Protein AF-A0A812J440-F1 (afdb_monomer_lite)

Foldseek 3Di:
DDQFKAFLDWADDPPDPDIDTDIDGQFQLVQDDDPPDPPDVDPDDPVVVVVVVVVVVVVVVVCPDPVDDPVVVCVVDVNSVRRCVLVDSLLRVLQNQLVVCLQVQVQVSSLVSLVVSLPSGPHGDPSSVVSNVVCCPPPNSGGDPPRD

Structure (mmCIF, N/CA/C/O backbone):
data_AF-A0A812J440-F1
#
_entry.id   AF-A0A812J440-F1
#
loop_
_atom_site.group_PDB
_atom_site.id
_atom_site.type_symbol
_atom_site.label_atom_id
_atom_site.label_alt_id
_atom_site.label_comp_id
_atom_site.label_asym_id
_atom_site.label_entity_id
_atom_site.label_seq_id
_atom_site.pdbx_PDB_ins_code
_atom_site.Cartn_x
_atom_site.Cartn_y
_atom_site.Cartn_z
_atom_site.occupancy
_atom_site.B_iso_or_equiv
_atom_site.auth_seq_id
_atom_site.auth_comp_id
_atom_site.auth_asym_id
_atom_site.auth_atom_id
_atom_site.pdbx_PDB_model_num
ATOM 1 N N . MET A 1 1 ? 13.003 -11.369 6.528 1.00 35.69 1 MET A N 1
ATOM 2 C CA . MET A 1 1 ? 12.855 -10.917 5.120 1.00 35.69 1 MET A CA 1
ATOM 3 C C . MET A 1 1 ? 11.721 -9.882 4.932 1.00 35.69 1 MET A C 1
ATOM 5 O O . MET A 1 1 ? 11.183 -9.775 3.842 1.00 35.69 1 MET A O 1
ATOM 9 N N . SER A 1 2 ? 11.395 -9.053 5.940 1.00 44.78 2 SER A N 1
ATOM 10 C CA . SER A 1 2 ? 10.087 -8.361 6.020 1.00 44.78 2 SER A CA 1
ATOM 11 C C . SER A 1 2 ? 10.086 -6.831 5.809 1.00 44.78 2 SER A C 1
ATOM 13 O O . SER A 1 2 ? 9.044 -6.210 5.958 1.00 44.78 2 SER A O 1
ATOM 15 N N . CYS A 1 3 ? 11.209 -6.169 5.497 1.00 56.38 3 CYS A N 1
ATOM 16 C CA . CYS A 1 3 ? 11.313 -4.715 5.748 1.00 56.38 3 CYS A CA 1
ATOM 17 C C . CYS A 1 3 ? 10.787 -3.758 4.648 1.00 56.38 3 CYS A C 1
ATOM 19 O O . CYS A 1 3 ? 11.026 -2.559 4.746 1.00 56.38 3 CYS A O 1
ATOM 21 N N . LYS A 1 4 ? 10.105 -4.230 3.590 1.00 72.81 4 LYS A N 1
ATOM 22 C CA . LYS A 1 4 ? 9.649 -3.340 2.488 1.00 72.81 4 LYS A CA 1
ATOM 23 C C . LYS A 1 4 ? 8.167 -3.409 2.121 1.00 72.81 4 LYS A C 1
ATOM 25 O O . LYS A 1 4 ? 7.713 -2.539 1.384 1.00 72.81 4 LYS A O 1
ATOM 30 N N . MET A 1 5 ? 7.437 -4.405 2.610 1.00 88.44 5 MET A N 1
ATOM 31 C CA . MET A 1 5 ? 5.998 -4.532 2.373 1.00 88.44 5 MET A CA 1
ATOM 32 C C . MET A 1 5 ? 5.239 -4.114 3.625 1.00 88.44 5 MET A C 1
ATOM 34 O O . MET A 1 5 ? 5.751 -4.275 4.734 1.00 88.44 5 MET A O 1
ATOM 38 N N . ARG A 1 6 ? 4.021 -3.611 3.447 1.00 91.69 6 ARG A N 1
ATOM 39 C CA . ARG A 1 6 ? 3.121 -3.261 4.547 1.00 91.69 6 ARG A CA 1
ATOM 40 C C . ARG A 1 6 ? 1.864 -4.113 4.481 1.00 91.69 6 ARG A C 1
ATOM 42 O O . ARG A 1 6 ? 1.356 -4.380 3.394 1.00 91.69 6 ARG A O 1
ATOM 49 N N . LEU A 1 7 ? 1.415 -4.569 5.644 1.00 93.44 7 LEU A N 1
ATOM 50 C CA . LEU A 1 7 ? 0.139 -5.257 5.804 1.00 93.44 7 LEU A CA 1
ATOM 51 C C . LEU A 1 7 ? -0.973 -4.217 5.663 1.00 93.44 7 LEU A C 1
ATOM 53 O O . LEU A 1 7 ? -0.946 -3.217 6.375 1.00 93.44 7 LEU A O 1
ATOM 57 N N . ILE A 1 8 ? -1.905 -4.429 4.739 1.00 93.94 8 ILE A N 1
ATOM 58 C CA . ILE A 1 8 ? -2.999 -3.486 4.468 1.00 93.94 8 ILE A CA 1
ATOM 59 C C . ILE A 1 8 ? -4.369 -4.031 4.851 1.00 93.94 8 ILE A C 1
ATOM 61 O O . ILE A 1 8 ? -5.290 -3.236 5.018 1.00 93.94 8 ILE A O 1
ATOM 65 N N . ASP A 1 9 ? -4.510 -5.352 4.970 1.00 91.12 9 ASP A N 1
ATOM 66 C CA . ASP A 1 9 ? -5.775 -5.987 5.329 1.00 91.12 9 ASP A CA 1
ATOM 67 C C . ASP A 1 9 ? -5.573 -7.440 5.787 1.00 91.12 9 ASP A C 1
ATOM 69 O O . ASP A 1 9 ? -4.538 -8.063 5.518 1.00 91.12 9 ASP A O 1
ATOM 73 N N . LYS A 1 10 ? -6.592 -8.000 6.439 1.00 91.38 10 LYS A N 1
ATOM 74 C CA . LYS A 1 10 ? -6.678 -9.406 6.825 1.00 91.38 10 LYS A CA 1
ATOM 75 C C . LYS A 1 10 ? -8.072 -9.940 6.505 1.00 91.38 10 LYS A C 1
ATOM 77 O O . LYS A 1 10 ? -9.052 -9.575 7.145 1.00 91.38 10 LYS A O 1
ATOM 82 N N . VAL A 1 11 ? -8.154 -10.847 5.536 1.00 90.81 11 VAL A N 1
ATOM 83 C CA . VAL A 1 11 ? -9.427 -11.337 4.990 1.00 90.81 11 VAL A CA 1
ATOM 84 C C . VAL A 1 11 ? -9.630 -12.821 5.270 1.00 90.81 11 VAL A C 1
ATOM 86 O O . VAL A 1 11 ? -8.699 -13.619 5.194 1.00 90.81 11 VAL A O 1
ATOM 89 N N . THR A 1 12 ? -10.869 -13.221 5.554 1.00 91.69 12 THR A N 1
ATOM 90 C CA . THR A 1 12 ? -11.242 -14.641 5.649 1.00 91.69 12 THR A CA 1
ATOM 91 C C . THR A 1 12 ? -11.939 -15.060 4.361 1.00 91.69 12 THR A C 1
ATOM 93 O O . THR A 1 12 ? -12.985 -14.521 4.006 1.00 91.69 12 THR A O 1
ATOM 96 N N . ILE A 1 13 ? -11.353 -16.018 3.644 1.00 91.25 13 ILE A N 1
ATOM 97 C CA . ILE A 1 13 ? -11.902 -16.537 2.387 1.00 91.25 13 ILE A CA 1
ATOM 98 C C . ILE A 1 13 ? -12.797 -17.736 2.702 1.00 91.25 13 ILE A C 1
ATOM 100 O O . ILE A 1 13 ? -12.417 -18.611 3.480 1.00 91.25 13 ILE A O 1
ATOM 104 N N . LYS A 1 14 ? -13.980 -17.806 2.079 1.00 90.62 14 LYS A N 1
ATOM 105 C CA . LYS A 1 14 ? -14.906 -18.936 2.242 1.00 90.62 14 LYS A CA 1
ATOM 106 C C . LYS A 1 14 ? -14.188 -20.259 1.943 1.00 90.62 14 LYS A C 1
ATOM 108 O O . LYS A 1 14 ? -13.682 -20.452 0.843 1.00 90.62 14 LYS A O 1
ATOM 113 N N . GLY A 1 15 ? -14.180 -21.164 2.920 1.00 90.44 15 GLY A N 1
ATOM 114 C CA . GLY A 1 15 ? -13.509 -22.465 2.828 1.00 90.44 15 GLY A CA 1
ATOM 115 C C . GLY A 1 15 ? -12.096 -22.508 3.421 1.00 90.44 15 GLY A C 1
ATOM 116 O O . GLY A 1 15 ? -11.561 -23.599 3.578 1.00 90.44 15 GLY A O 1
ATOM 117 N N . SER A 1 16 ? -11.512 -21.368 3.807 1.00 91.25 16 SER A N 1
ATOM 118 C CA . SER A 1 16 ? -10.279 -21.321 4.600 1.00 91.25 16 SER A CA 1
ATOM 119 C C . SER A 1 16 ? -10.599 -21.041 6.067 1.00 91.25 16 SER A C 1
ATOM 121 O O . SER A 1 16 ? -11.322 -20.097 6.377 1.00 91.25 16 SER A O 1
ATOM 123 N N . LEU A 1 17 ? -10.023 -21.835 6.974 1.00 88.62 17 LEU A N 1
ATOM 124 C CA . LEU A 1 17 ? -10.038 -21.556 8.418 1.00 88.62 17 LEU A CA 1
ATOM 125 C C . LEU A 1 17 ? -8.949 -20.557 8.828 1.00 88.62 17 LEU A C 1
ATOM 127 O O . LEU A 1 17 ? -8.994 -20.003 9.922 1.00 88.62 17 LEU A O 1
ATOM 131 N N . VAL A 1 18 ? -7.958 -20.346 7.960 1.00 92.12 18 VAL A N 1
ATOM 132 C CA . VAL A 1 18 ? -6.819 -19.468 8.219 1.00 92.12 18 VAL A CA 1
ATOM 133 C C . VAL A 1 18 ? -7.067 -18.134 7.513 1.00 92.12 18 VAL A C 1
ATOM 135 O O . VAL A 1 18 ? -7.224 -18.129 6.284 1.00 92.12 18 VAL A O 1
ATOM 138 N N . PRO A 1 19 ? -7.115 -17.009 8.251 1.00 91.38 19 PRO A N 1
ATOM 139 C CA . PRO A 1 19 ? -7.197 -15.689 7.643 1.00 91.38 19 PRO A CA 1
ATOM 140 C C . PRO A 1 19 ? -5.972 -15.403 6.770 1.00 91.38 19 PRO A C 1
ATOM 142 O O . PRO A 1 19 ? -4.844 -15.716 7.149 1.00 91.38 19 PRO A O 1
ATOM 145 N N . LEU A 1 20 ? -6.199 -14.778 5.618 1.00 93.25 20 LEU A N 1
ATOM 146 C CA . LEU A 1 20 ? -5.162 -14.368 4.684 1.00 93.25 20 LEU A CA 1
ATOM 147 C C . LEU A 1 20 ? -4.754 -12.920 4.956 1.00 93.25 20 LEU A C 1
ATOM 149 O O . LEU A 1 20 ? -5.594 -12.023 4.994 1.00 93.25 20 LEU A O 1
ATOM 153 N N . GLU A 1 21 ? -3.455 -12.693 5.093 1.00 93.19 21 GLU A N 1
ATOM 154 C CA . GLU A 1 21 ? -2.871 -11.362 5.234 1.00 93.19 21 GLU A CA 1
ATOM 155 C C . GLU A 1 21 ? -2.546 -10.776 3.856 1.00 93.19 21 GLU A C 1
ATOM 157 O O . GLU A 1 21 ? -1.855 -11.396 3.043 1.00 93.19 21 GLU A O 1
ATOM 162 N N . LEU A 1 22 ? -3.057 -9.575 3.586 1.00 92.56 22 LEU A N 1
ATOM 163 C CA . LEU A 1 22 ? -2.830 -8.865 2.333 1.00 92.56 22 LEU A CA 1
ATOM 164 C C . LEU A 1 22 ? -1.719 -7.840 2.519 1.00 92.56 22 LEU A C 1
ATOM 166 O O . LEU A 1 22 ? -1.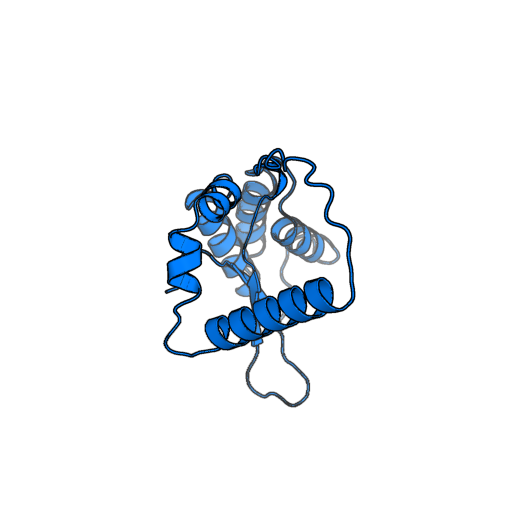842 -6.888 3.288 1.00 92.56 22 LEU A O 1
ATOM 170 N N . TYR A 1 23 ? -0.636 -8.019 1.774 1.00 93.12 23 TYR A N 1
ATOM 171 C CA . TYR A 1 23 ? 0.502 -7.112 1.779 1.00 93.12 23 TYR A CA 1
ATOM 172 C C . TYR A 1 23 ? 0.546 -6.293 0.496 1.00 93.12 23 TYR A C 1
ATOM 174 O O . TYR A 1 23 ? 0.249 -6.806 -0.584 1.00 93.12 23 TYR A O 1
ATOM 182 N N . CYS A 1 24 ? 0.994 -5.045 0.596 1.00 91.25 24 CYS A N 1
ATOM 183 C CA . CYS A 1 24 ? 1.337 -4.247 -0.572 1.00 91.25 24 CYS A CA 1
ATOM 184 C C . CYS A 1 24 ? 2.812 -3.840 -0.569 1.00 91.25 24 CYS A C 1
ATOM 186 O O . CYS A 1 24 ? 3.479 -3.764 0.470 1.00 91.25 24 CYS A O 1
ATOM 188 N N . LEU A 1 25 ? 3.314 -3.596 -1.777 1.00 91.31 25 LEU A N 1
ATOM 189 C CA . LEU A 1 25 ? 4.649 -3.092 -2.045 1.00 91.31 25 LEU A CA 1
ATOM 190 C C . LEU A 1 25 ? 4.511 -1.748 -2.750 1.00 91.31 25 LEU A C 1
ATOM 192 O O . LEU A 1 25 ? 4.076 -1.690 -3.896 1.00 91.31 25 LEU A O 1
ATOM 196 N N . ASP A 1 26 ? 4.868 -0.677 -2.052 1.00 92.50 26 ASP A N 1
ATOM 197 C CA . ASP A 1 26 ? 4.687 0.675 -2.577 1.00 92.50 26 ASP A CA 1
ATOM 198 C C . ASP A 1 26 ? 5.806 1.042 -3.549 1.00 92.50 26 ASP A C 1
ATOM 200 O O . ASP A 1 26 ? 6.978 0.845 -3.218 1.00 92.50 26 ASP A O 1
ATOM 204 N N . LEU A 1 27 ? 5.449 1.564 -4.724 1.00 93.06 27 LEU A N 1
ATOM 205 C CA . LEU A 1 27 ? 6.360 1.958 -5.799 1.00 93.06 27 LEU A CA 1
ATOM 206 C C . LEU A 1 27 ? 5.841 3.229 -6.477 1.00 93.06 27 LEU A C 1
ATOM 208 O O . LEU A 1 27 ? 4.693 3.266 -6.916 1.00 93.06 27 LEU A O 1
ATOM 212 N N . ASP A 1 28 ? 6.702 4.235 -6.617 1.00 93.94 28 ASP A N 1
ATOM 213 C CA . ASP A 1 28 ? 6.399 5.460 -7.355 1.00 93.94 28 ASP A CA 1
ATOM 214 C C . ASP A 1 28 ? 7.079 5.433 -8.729 1.00 93.94 28 ASP A C 1
ATOM 216 O O . ASP A 1 28 ? 8.220 5.870 -8.900 1.00 93.94 28 ASP A O 1
ATOM 220 N N . PHE A 1 29 ? 6.366 4.893 -9.721 1.00 92.56 29 PHE A N 1
ATOM 221 C CA . PHE A 1 29 ? 6.878 4.749 -11.086 1.00 92.56 29 PHE A CA 1
ATOM 222 C C . PHE A 1 29 ? 7.155 6.092 -11.772 1.00 92.56 29 PHE A C 1
ATOM 224 O O . PHE A 1 29 ? 7.935 6.131 -12.720 1.00 92.56 29 PHE A O 1
ATOM 231 N N . LYS A 1 30 ? 6.563 7.199 -11.299 1.00 92.94 30 LYS A N 1
ATOM 232 C CA . LYS A 1 30 ? 6.755 8.536 -11.885 1.00 92.94 30 LYS A CA 1
ATOM 233 C C . LYS A 1 30 ? 8.173 9.070 -11.667 1.00 92.94 30 LYS A C 1
ATOM 235 O O . LYS A 1 30 ? 8.544 10.072 -12.270 1.00 92.94 30 LYS A O 1
ATOM 240 N N . ARG A 1 31 ? 8.962 8.421 -10.805 1.00 91.62 31 ARG A N 1
ATOM 241 C CA . ARG A 1 31 ? 10.376 8.751 -10.566 1.00 91.62 31 ARG A CA 1
ATOM 242 C C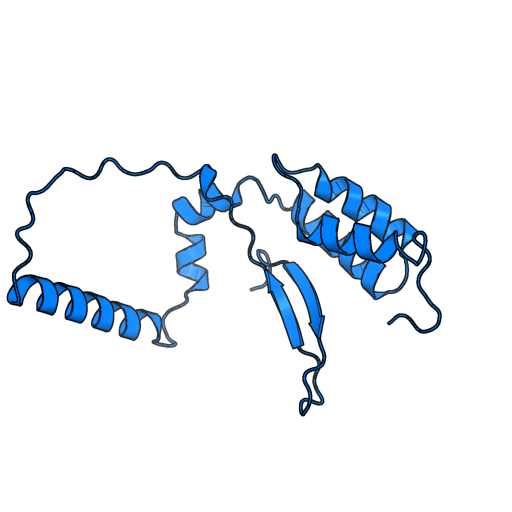 . ARG A 1 31 ? 11.319 8.122 -11.582 1.00 91.62 31 ARG A C 1
ATOM 244 O O . ARG A 1 31 ? 12.469 8.538 -11.676 1.00 91.62 31 ARG A O 1
ATOM 251 N N . LEU A 1 32 ? 10.848 7.129 -12.334 1.00 93.44 32 LEU A N 1
ATOM 252 C CA . LEU A 1 32 ? 11.643 6.522 -13.388 1.00 93.44 32 LEU A CA 1
ATOM 253 C C . LEU A 1 32 ? 11.688 7.438 -14.607 1.00 93.44 32 LEU A C 1
ATOM 255 O O . LEU A 1 32 ? 10.664 7.950 -15.057 1.00 93.44 32 LEU A O 1
ATOM 259 N N . GLN A 1 33 ? 12.888 7.607 -15.150 1.00 89.25 33 GLN A N 1
ATOM 260 C CA . GLN A 1 33 ? 13.070 8.207 -16.462 1.00 89.25 33 GLN A CA 1
ATOM 261 C C . GLN A 1 33 ? 12.816 7.136 -17.518 1.00 89.25 33 GLN A C 1
ATOM 263 O O . GLN A 1 33 ? 13.264 5.996 -17.381 1.00 89.25 33 GLN A O 1
ATOM 268 N N . VAL A 1 34 ? 12.080 7.496 -18.566 1.00 86.81 34 VAL A N 1
ATOM 269 C CA . VAL A 1 34 ? 11.961 6.631 -19.737 1.00 86.81 34 VAL A CA 1
ATOM 270 C C . VAL A 1 34 ? 13.307 6.675 -20.446 1.00 86.81 34 VAL A C 1
ATOM 272 O O . VAL A 1 34 ? 13.760 7.746 -20.837 1.00 86.81 34 VAL A O 1
ATOM 275 N N . GLU A 1 35 ? 13.961 5.524 -20.570 1.00 83.56 35 GLU A N 1
ATOM 276 C CA . GLU A 1 35 ? 15.182 5.423 -21.363 1.00 83.56 35 GLU A CA 1
ATOM 277 C C . GLU A 1 35 ? 14.867 5.784 -22.819 1.00 83.56 35 GLU A C 1
ATOM 279 O O . GLU A 1 35 ? 13.932 5.231 -23.411 1.00 83.56 35 GLU A O 1
ATOM 284 N N . ASP A 1 36 ? 15.666 6.681 -23.400 1.00 81.94 36 ASP A N 1
ATOM 285 C CA . ASP A 1 36 ? 15.610 6.982 -24.826 1.00 81.94 36 ASP A CA 1
ATOM 286 C C . ASP A 1 36 ? 15.959 5.714 -25.599 1.00 81.94 36 ASP A C 1
ATOM 288 O O . ASP A 1 36 ? 17.119 5.312 -25.733 1.00 81.94 36 ASP A O 1
ATOM 292 N N . ARG A 1 37 ? 14.926 5.030 -26.085 1.00 76.56 37 ARG A N 1
ATOM 293 C CA . ARG A 1 37 ? 15.124 3.847 -26.903 1.00 76.56 37 ARG A CA 1
ATOM 294 C C . ARG A 1 37 ? 15.521 4.319 -28.296 1.00 76.56 37 ARG A C 1
ATOM 296 O O . ARG A 1 37 ? 14.698 4.966 -28.942 1.00 76.56 37 ARG A O 1
ATOM 303 N N . PRO A 1 38 ? 16.713 3.962 -28.809 1.00 77.25 38 PRO A N 1
ATOM 304 C CA . PRO A 1 38 ? 17.012 4.234 -30.203 1.00 77.25 38 PRO A CA 1
ATOM 305 C C . PRO A 1 38 ? 15.943 3.546 -31.054 1.00 77.25 38 PRO A C 1
ATOM 307 O O . PRO A 1 38 ? 15.676 2.351 -30.873 1.00 77.25 38 PRO A O 1
ATOM 310 N N . GLU A 1 39 ? 15.307 4.304 -31.948 1.00 74.06 39 GLU A N 1
ATOM 311 C CA . GLU A 1 39 ? 14.376 3.769 -32.937 1.00 74.06 39 GLU A CA 1
ATOM 312 C C . GLU A 1 39 ? 15.154 2.866 -33.896 1.00 74.06 39 GLU A C 1
ATOM 314 O O . GLU A 1 39 ? 15.610 3.265 -34.963 1.00 74.06 39 GLU A O 1
ATOM 319 N N . LEU A 1 40 ? 15.360 1.617 -33.490 1.00 74.56 40 LEU A N 1
ATOM 320 C CA . LEU A 1 40 ? 15.836 0.593 -34.396 1.00 74.56 40 LEU A CA 1
ATOM 321 C C . LEU A 1 40 ? 14.635 0.182 -35.254 1.00 74.56 40 LEU A C 1
ATOM 323 O O . LEU A 1 40 ? 13.630 -0.266 -34.688 1.00 74.56 40 LEU A O 1
ATOM 327 N N . PRO A 1 41 ? 14.703 0.290 -36.594 1.00 73.81 41 PRO A N 1
ATOM 328 C CA . PRO A 1 41 ? 13.645 -0.190 -37.470 1.00 73.81 41 PRO A CA 1
ATOM 329 C C . PRO A 1 41 ? 13.616 -1.724 -37.427 1.00 73.81 41 PRO A C 1
ATOM 331 O O . PRO A 1 41 ? 14.199 -2.417 -38.260 1.00 73.81 41 PRO A O 1
ATOM 334 N N . ILE A 1 42 ? 12.960 -2.285 -36.410 1.00 76.69 42 ILE A N 1
ATOM 335 C CA . ILE A 1 42 ? 12.751 -3.726 -36.290 1.00 76.69 42 ILE A CA 1
ATOM 336 C C . ILE A 1 42 ? 11.587 -4.098 -37.205 1.00 76.69 42 ILE A C 1
ATOM 338 O O . ILE A 1 42 ? 10.418 -3.870 -36.890 1.00 76.69 42 ILE A O 1
ATOM 342 N N . THR A 1 43 ? 11.896 -4.728 -38.336 1.00 83.62 43 THR A N 1
ATOM 343 C CA . THR A 1 43 ? 10.883 -5.360 -39.182 1.00 83.62 43 THR A CA 1
ATOM 344 C C . THR A 1 43 ? 10.435 -6.676 -38.544 1.00 83.62 43 THR A C 1
ATOM 346 O O . THR A 1 43 ? 11.117 -7.704 -38.567 1.00 83.62 43 THR A O 1
ATOM 349 N N . TRP A 1 44 ? 9.260 -6.652 -37.915 1.00 84.06 44 TRP A N 1
ATOM 350 C CA . TRP A 1 44 ? 8.700 -7.811 -37.221 1.00 84.06 44 TRP A CA 1
ATOM 351 C C . TRP A 1 44 ? 8.265 -8.918 -38.186 1.00 84.06 44 TRP A C 1
ATOM 353 O O . TRP A 1 44 ? 7.113 -8.965 -38.613 1.00 84.06 44 TRP A O 1
ATOM 363 N N . ASN A 1 45 ? 9.158 -9.867 -38.461 1.00 90.19 45 ASN A N 1
ATOM 364 C CA . ASN A 1 45 ? 8.826 -11.101 -39.176 1.00 90.19 45 ASN A CA 1
ATOM 365 C C . ASN A 1 45 ? 8.539 -12.277 -38.219 1.00 90.19 45 ASN A C 1
ATOM 367 O O . ASN A 1 45 ? 8.789 -12.207 -37.011 1.00 90.19 45 ASN A O 1
ATOM 371 N N . SER A 1 46 ? 8.011 -13.380 -38.766 1.00 90.56 46 SER A N 1
ATOM 372 C CA . SER A 1 46 ? 7.661 -14.587 -37.996 1.00 90.56 46 SER A CA 1
ATOM 373 C C . SER A 1 46 ? 8.837 -15.119 -37.160 1.00 90.56 46 SER A C 1
ATOM 375 O O . SER A 1 46 ? 8.668 -15.455 -35.987 1.00 90.56 46 SER A O 1
ATOM 377 N N . ARG A 1 47 ? 10.059 -15.094 -37.714 1.00 89.19 47 ARG A N 1
ATOM 378 C CA . ARG A 1 47 ? 11.279 -15.563 -37.040 1.00 89.19 47 ARG A CA 1
ATOM 379 C C . ARG A 1 47 ? 11.651 -14.691 -35.840 1.00 89.19 47 ARG A C 1
ATOM 381 O O . ARG A 1 47 ? 11.969 -15.233 -34.784 1.00 89.19 47 ARG A O 1
ATOM 388 N N . TYR A 1 48 ? 11.603 -13.365 -35.971 1.00 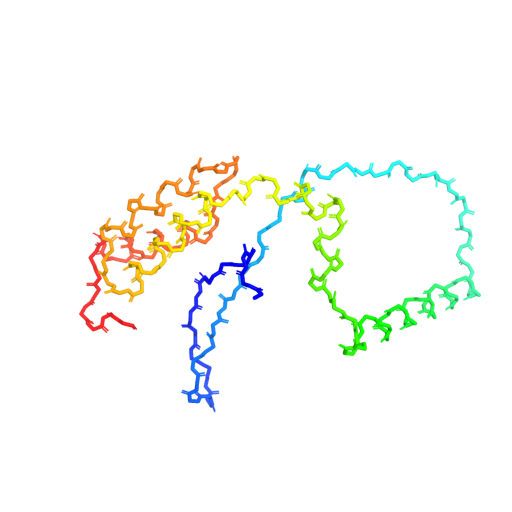88.69 48 TYR A N 1
ATOM 389 C CA . TYR A 1 48 ? 11.864 -12.453 -34.851 1.00 88.69 48 TYR A CA 1
ATOM 390 C C . TYR A 1 48 ? 10.796 -12.577 -33.766 1.00 88.69 48 TYR A C 1
ATOM 392 O O . TYR A 1 48 ? 11.141 -12.683 -32.593 1.00 88.69 48 TYR A O 1
ATOM 400 N N . ARG A 1 49 ? 9.513 -12.676 -34.143 1.00 90.44 49 ARG A N 1
ATOM 401 C CA . ARG A 1 49 ? 8.422 -12.912 -33.182 1.00 90.44 49 ARG A CA 1
ATOM 402 C C . ARG A 1 49 ? 8.616 -14.219 -32.414 1.00 90.44 49 ARG A C 1
ATOM 404 O O . ARG A 1 49 ? 8.461 -14.232 -31.196 1.00 90.44 49 ARG A O 1
ATOM 411 N N . PHE A 1 50 ? 8.986 -15.300 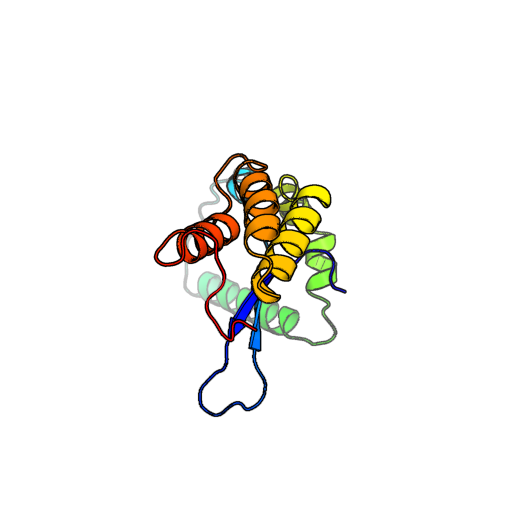-33.104 1.00 92.38 50 PHE A N 1
ATOM 412 C CA . PHE A 1 50 ? 9.294 -16.581 -32.467 1.00 92.38 50 PHE A CA 1
ATOM 413 C C . PHE A 1 50 ? 10.469 -16.458 -31.488 1.00 92.38 50 PHE A C 1
ATOM 415 O O . PHE A 1 50 ? 10.338 -16.861 -30.335 1.00 92.38 50 PHE A O 1
ATOM 422 N N . LYS A 1 51 ? 11.580 -15.832 -31.904 1.00 91.81 51 LYS A N 1
ATOM 423 C CA . LYS A 1 51 ? 12.745 -15.602 -31.033 1.00 91.81 51 LYS A CA 1
ATOM 424 C C . LYS A 1 51 ? 12.388 -14.793 -29.786 1.00 91.81 51 LYS A C 1
ATOM 426 O O . LYS A 1 51 ? 12.789 -15.178 -28.693 1.00 91.81 51 LYS A O 1
ATOM 431 N N . SER A 1 52 ? 11.622 -13.710 -29.927 1.00 90.12 52 SER A N 1
ATOM 432 C CA . SER A 1 52 ? 11.186 -12.893 -28.789 1.00 90.12 52 SER A CA 1
ATOM 433 C C . SER A 1 52 ? 10.308 -13.686 -27.822 1.00 90.12 52 SER A C 1
ATOM 435 O O . SER A 1 52 ? 10.556 -13.644 -26.621 1.00 90.12 52 SER A O 1
ATOM 437 N N . ARG A 1 53 ? 9.340 -14.469 -28.323 1.00 92.69 53 ARG A N 1
ATOM 438 C CA . ARG A 1 53 ? 8.511 -15.342 -27.472 1.00 92.69 53 ARG A CA 1
ATOM 439 C C . ARG A 1 53 ? 9.347 -16.394 -26.752 1.00 92.69 53 ARG A C 1
ATOM 441 O O . ARG A 1 53 ? 9.193 -16.563 -25.550 1.00 92.69 53 ARG A O 1
ATOM 448 N N . HIS A 1 54 ? 10.257 -17.054 -27.465 1.00 94.19 54 HIS A N 1
ATOM 449 C CA . HIS A 1 54 ? 11.149 -18.047 -26.874 1.00 94.19 54 HIS A CA 1
ATOM 450 C C . HIS A 1 54 ? 12.036 -17.424 -25.785 1.00 94.19 54 HIS A C 1
ATOM 452 O O . HIS A 1 54 ? 12.176 -17.989 -24.707 1.00 94.19 54 HIS A O 1
ATOM 458 N N . ALA A 1 55 ? 12.587 -16.228 -26.018 1.00 93.25 55 ALA A N 1
ATOM 459 C CA . ALA A 1 55 ? 13.366 -15.503 -25.015 1.00 93.25 55 ALA A CA 1
ATOM 460 C C . ALA A 1 55 ? 12.529 -15.122 -23.778 1.00 93.25 55 ALA A C 1
ATOM 462 O O . ALA A 1 55 ? 13.009 -15.255 -22.652 1.00 93.25 55 ALA A O 1
ATOM 463 N N . MET A 1 56 ? 11.277 -14.689 -23.967 1.00 90.75 56 MET A N 1
ATOM 464 C CA . MET A 1 56 ? 10.353 -14.412 -22.861 1.00 90.75 56 MET A CA 1
ATOM 465 C C . MET A 1 56 ? 10.035 -15.674 -22.055 1.00 90.75 56 MET A C 1
ATOM 467 O O . MET A 1 56 ? 10.049 -15.620 -20.828 1.00 90.75 56 MET A O 1
ATOM 471 N N . GLU A 1 57 ? 9.804 -16.806 -22.723 1.00 93.50 57 GLU A N 1
ATOM 472 C CA . GLU A 1 57 ? 9.500 -18.084 -22.071 1.00 93.50 57 GLU A CA 1
ATOM 473 C C . GLU A 1 57 ? 10.702 -18.615 -21.278 1.00 93.50 57 GLU A C 1
ATOM 475 O O . GLU A 1 57 ? 10.563 -18.981 -20.112 1.00 93.50 57 GLU A O 1
ATOM 480 N N . MET A 1 58 ? 11.909 -18.547 -21.851 1.00 89.19 58 MET A N 1
ATOM 481 C CA . MET A 1 58 ? 13.148 -18.892 -21.145 1.00 89.19 58 MET A CA 1
ATOM 482 C C . MET A 1 58 ? 13.357 -18.012 -19.909 1.00 89.19 58 MET A C 1
ATOM 484 O O . MET A 1 58 ? 13.698 -18.516 -18.839 1.00 89.19 58 MET A O 1
ATOM 488 N N . ARG A 1 59 ? 13.105 -16.699 -20.025 1.00 85.44 59 ARG A N 1
ATOM 489 C CA . ARG A 1 59 ? 13.186 -15.778 -18.884 1.00 85.44 59 ARG A CA 1
ATOM 490 C C . ARG A 1 59 ? 12.136 -16.113 -17.827 1.00 85.44 59 ARG A C 1
ATOM 492 O O . ARG A 1 59 ? 12.476 -16.136 -16.651 1.00 85.44 59 ARG A O 1
ATOM 499 N N . LYS A 1 60 ? 10.891 -16.405 -18.217 1.00 87.62 60 LYS A N 1
ATOM 500 C CA . LYS A 1 60 ? 9.822 -16.815 -17.293 1.00 87.62 60 LYS A CA 1
ATOM 501 C C . LYS A 1 60 ? 10.229 -18.058 -16.502 1.00 87.62 60 LYS A C 1
ATOM 503 O O . LYS A 1 60 ? 10.165 -18.030 -15.278 1.00 87.62 60 LYS A O 1
ATOM 508 N N . ASN A 1 61 ? 10.707 -19.094 -17.190 1.00 86.62 61 ASN A N 1
ATOM 509 C CA . ASN A 1 61 ? 11.134 -20.347 -16.565 1.00 86.62 61 ASN A CA 1
ATOM 510 C C . ASN A 1 61 ? 12.308 -20.127 -15.606 1.00 86.62 61 ASN A C 1
ATOM 512 O O . ASN A 1 61 ? 12.314 -20.670 -14.507 1.00 86.62 61 ASN A O 1
ATOM 516 N N . HIS A 1 62 ? 13.259 -19.264 -15.973 1.00 82.88 62 HIS A N 1
ATOM 517 C CA . HIS A 1 62 ? 14.352 -18.885 -15.081 1.00 82.88 62 HIS A CA 1
ATOM 518 C C . HIS A 1 62 ? 13.860 -18.150 -13.821 1.00 82.88 62 HIS A C 1
ATOM 520 O O . HIS A 1 62 ? 14.287 -18.474 -12.719 1.00 82.88 62 HIS A O 1
ATOM 526 N N . LEU A 1 63 ? 12.919 -17.207 -13.963 1.00 80.06 63 LEU A N 1
ATOM 527 C CA . LEU A 1 63 ? 12.320 -16.476 -12.836 1.00 80.06 63 LEU A CA 1
ATOM 528 C C . LEU A 1 63 ? 11.443 -17.361 -11.929 1.00 80.06 63 LEU A C 1
ATOM 530 O O . LEU A 1 63 ? 11.106 -16.942 -10.821 1.00 80.06 63 LEU A O 1
ATOM 534 N N . TRP A 1 64 ? 11.003 -18.524 -12.410 1.00 81.44 64 TRP A N 1
ATOM 535 C CA . TRP A 1 64 ? 10.169 -19.481 -11.674 1.00 81.44 64 TRP A CA 1
ATOM 536 C C . TRP A 1 64 ? 10.974 -20.577 -10.970 1.00 81.44 64 TRP A C 1
ATOM 538 O O . TRP A 1 64 ? 10.389 -21.338 -10.212 1.00 81.44 64 TRP A O 1
ATOM 548 N N . ASN A 1 65 ? 12.289 -20.647 -11.186 1.00 81.81 65 ASN A N 1
ATOM 549 C CA . ASN A 1 65 ? 13.157 -21.554 -10.444 1.00 81.81 65 ASN A CA 1
ATOM 550 C C . ASN A 1 65 ? 13.295 -21.083 -8.980 1.00 81.81 65 ASN A C 1
ATOM 552 O O . ASN A 1 65 ? 13.574 -19.909 -8.733 1.00 81.81 65 ASN A O 1
ATOM 556 N N . ASP A 1 66 ? 13.126 -21.989 -8.017 1.00 68.06 66 ASP A N 1
ATOM 557 C CA . ASP A 1 66 ? 13.172 -21.701 -6.576 1.00 68.06 66 ASP A CA 1
ATOM 558 C C . ASP A 1 66 ? 14.563 -21.287 -6.064 1.00 68.06 66 ASP A C 1
ATOM 560 O O . ASP A 1 66 ? 14.671 -20.606 -5.043 1.00 68.06 66 ASP A O 1
ATOM 564 N N . GLU A 1 67 ? 15.637 -21.595 -6.799 1.00 73.06 67 GLU A N 1
ATOM 565 C CA . GLU A 1 67 ? 16.986 -21.084 -6.502 1.00 73.06 67 GLU A CA 1
ATOM 566 C C . GLU A 1 67 ? 17.115 -19.568 -6.765 1.00 73.06 67 GLU A C 1
ATOM 568 O O . GLU A 1 67 ? 18.066 -18.911 -6.329 1.00 73.06 67 GLU A O 1
ATOM 573 N N . PHE A 1 68 ? 16.144 -18.974 -7.465 1.00 69.81 68 PHE A N 1
ATOM 574 C CA . PHE A 1 68 ? 16.150 -17.572 -7.854 1.00 69.81 68 PHE A CA 1
ATOM 575 C C . PHE A 1 68 ? 15.474 -16.681 -6.800 1.00 69.81 68 PHE A C 1
ATOM 577 O O . PHE A 1 68 ? 14.253 -16.504 -6.760 1.00 69.81 68 PHE A O 1
ATOM 584 N N . SER A 1 69 ? 16.278 -16.027 -5.955 1.00 78.25 69 SER A N 1
ATOM 585 C CA . SER A 1 69 ? 15.753 -15.076 -4.967 1.00 78.25 69 SER A CA 1
ATOM 586 C C . SER A 1 69 ? 15.293 -13.762 -5.616 1.00 78.25 69 SER A C 1
ATOM 588 O O . SER A 1 69 ? 16.046 -12.792 -5.736 1.00 78.25 69 SER A O 1
ATOM 590 N N . LYS A 1 70 ? 14.006 -13.692 -5.976 1.00 78.12 70 LYS A N 1
ATOM 591 C CA . LYS A 1 70 ? 13.349 -12.481 -6.514 1.00 78.12 70 LYS A CA 1
ATOM 592 C C . LYS A 1 70 ? 13.563 -11.260 -5.611 1.00 78.12 70 LYS A C 1
ATOM 594 O O . LYS A 1 70 ? 13.842 -10.162 -6.088 1.00 78.12 70 LYS A O 1
ATOM 599 N N . ALA A 1 71 ? 13.498 -11.465 -4.294 1.00 79.94 71 ALA A N 1
ATOM 600 C CA . ALA A 1 71 ? 13.704 -10.414 -3.302 1.00 79.94 71 ALA A CA 1
ATOM 601 C C . ALA A 1 71 ? 15.126 -9.826 -3.340 1.00 79.94 71 ALA A C 1
ATOM 603 O O . ALA A 1 71 ? 15.302 -8.627 -3.124 1.00 79.94 71 ALA A O 1
ATOM 604 N N . HIS A 1 72 ? 16.141 -10.651 -3.613 1.00 81.25 72 HIS A N 1
ATOM 605 C CA . HIS A 1 72 ? 17.529 -10.195 -3.727 1.00 81.25 72 HIS A CA 1
ATOM 606 C C . HIS A 1 72 ? 17.737 -9.301 -4.945 1.00 81.25 72 HIS A C 1
ATOM 608 O O . HIS A 1 72 ? 18.424 -8.286 -4.862 1.00 81.25 72 HIS A O 1
ATOM 614 N N . ILE A 1 73 ? 17.103 -9.643 -6.062 1.00 81.19 73 ILE A N 1
ATOM 615 C CA . ILE A 1 73 ? 17.250 -8.895 -7.313 1.00 81.19 73 ILE A CA 1
ATOM 616 C C . ILE A 1 73 ? 16.549 -7.554 -7.225 1.00 81.19 73 ILE A C 1
ATOM 618 O O . ILE A 1 73 ? 17.165 -6.544 -7.541 1.00 81.19 73 ILE A O 1
ATOM 622 N N . LEU A 1 74 ? 15.328 -7.522 -6.687 1.00 83.19 74 LEU A N 1
ATOM 623 C CA . LEU A 1 74 ? 14.632 -6.259 -6.443 1.00 83.19 74 LEU A CA 1
ATOM 624 C C . LEU A 1 74 ? 15.460 -5.325 -5.555 1.00 83.19 74 LEU A C 1
ATOM 626 O O . LEU A 1 74 ? 15.534 -4.133 -5.809 1.00 83.19 74 LEU A O 1
ATOM 630 N N . LYS A 1 75 ? 16.151 -5.850 -4.535 1.00 82.62 75 LYS A N 1
ATOM 631 C CA . LYS A 1 75 ? 17.025 -5.022 -3.688 1.00 82.62 75 LYS A CA 1
ATOM 632 C C . LYS A 1 75 ? 18.209 -4.415 -4.436 1.00 82.62 75 LYS A C 1
ATOM 634 O O . LYS A 1 75 ? 18.659 -3.345 -4.031 1.00 82.62 75 LYS A O 1
ATOM 639 N N . LYS A 1 76 ? 18.729 -5.101 -5.453 1.00 86.88 76 LYS A N 1
ATOM 640 C CA . LYS A 1 76 ? 19.877 -4.654 -6.252 1.00 86.88 76 LYS A CA 1
ATOM 641 C C . LYS A 1 76 ? 19.484 -3.800 -7.454 1.00 86.88 76 LYS A C 1
ATOM 643 O O . LYS A 1 76 ? 20.356 -3.169 -8.037 1.00 86.88 76 LYS A O 1
ATOM 648 N N . ASP A 1 77 ? 18.210 -3.798 -7.825 1.00 89.75 77 ASP A N 1
ATOM 649 C CA . ASP A 1 77 ? 17.702 -3.042 -8.960 1.00 89.75 77 ASP A CA 1
ATOM 650 C C . ASP A 1 77 ? 17.662 -1.529 -8.629 1.00 89.75 77 ASP A C 1
ATOM 652 O O . ASP A 1 77 ? 16.971 -1.129 -7.685 1.00 89.75 77 ASP A O 1
ATOM 656 N N . P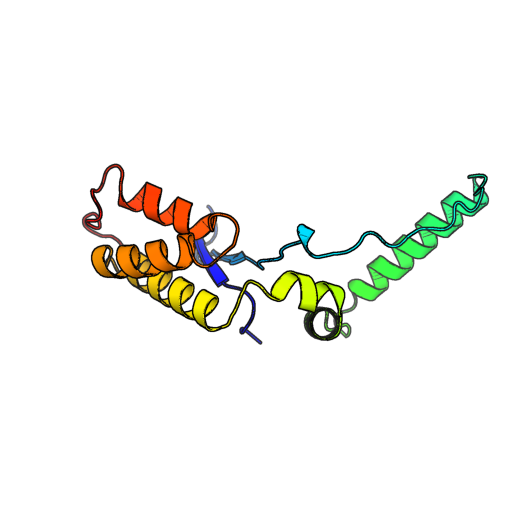RO A 1 78 ? 18.391 -0.675 -9.374 1.00 92.31 78 PRO A N 1
ATOM 657 C CA . PRO A 1 78 ? 18.426 0.765 -9.125 1.00 92.31 78 PRO A CA 1
ATOM 658 C C . PRO A 1 78 ? 17.077 1.444 -9.393 1.00 92.31 78 PRO A C 1
ATOM 660 O O . PRO A 1 78 ? 16.704 2.361 -8.664 1.00 92.31 78 PRO A O 1
ATOM 663 N N . HIS A 1 79 ? 16.297 0.969 -10.368 1.00 92.56 79 HIS A N 1
ATOM 664 C CA . HIS A 1 79 ? 14.955 1.488 -10.640 1.00 92.56 79 HIS A CA 1
ATOM 665 C C . HIS A 1 79 ? 14.013 1.170 -9.484 1.00 92.56 79 HIS A C 1
ATOM 667 O O . HIS A 1 79 ? 13.221 2.010 -9.058 1.00 92.56 79 HIS A O 1
ATOM 673 N N . PHE A 1 80 ? 14.131 -0.032 -8.919 1.00 91.81 80 PHE A N 1
ATOM 674 C CA . PHE A 1 80 ? 13.381 -0.386 -7.721 1.00 91.81 80 PHE A CA 1
ATOM 675 C C . PHE A 1 80 ? 13.749 0.501 -6.529 1.00 91.81 80 PHE A C 1
ATOM 677 O O . PHE A 1 80 ? 12.867 0.921 -5.781 1.00 91.81 80 PHE A O 1
ATOM 684 N N . GLN A 1 81 ? 15.037 0.790 -6.336 1.00 91.81 81 GLN A N 1
ATOM 685 C CA . GLN A 1 81 ? 15.483 1.698 -5.280 1.00 91.81 81 GLN A CA 1
ATOM 686 C C . GLN A 1 81 ? 14.925 3.111 -5.484 1.00 91.81 81 GLN A C 1
ATOM 688 O O . GLN A 1 81 ? 14.364 3.659 -4.537 1.00 91.81 81 GLN A O 1
ATOM 693 N N . GLU A 1 82 ? 14.971 3.641 -6.708 1.00 94.38 82 GLU A N 1
ATOM 694 C CA . GLU A 1 82 ? 14.453 4.975 -7.028 1.00 94.38 82 GLU A CA 1
ATOM 695 C C . GLU A 1 82 ? 12.937 5.081 -6.807 1.00 94.38 82 GLU A C 1
ATOM 697 O O . GLU A 1 82 ? 12.465 5.990 -6.121 1.00 94.38 82 GLU A O 1
ATOM 702 N N . MET A 1 83 ? 12.161 4.102 -7.288 1.00 93.88 83 MET A N 1
ATOM 703 C CA . MET A 1 83 ? 10.714 4.038 -7.034 1.00 93.88 83 MET A CA 1
ATOM 704 C C . MET A 1 83 ? 10.379 3.947 -5.539 1.00 93.88 83 MET A C 1
ATOM 706 O O . MET A 1 83 ? 9.276 4.313 -5.128 1.00 93.88 83 MET A O 1
ATOM 710 N N . ARG A 1 84 ? 11.305 3.436 -4.716 1.00 93.44 84 ARG A N 1
ATOM 711 C CA . ARG A 1 84 ? 11.134 3.265 -3.267 1.00 93.44 84 ARG A CA 1
ATOM 712 C C . ARG A 1 84 ? 11.559 4.476 -2.444 1.00 93.44 84 ARG A C 1
ATOM 714 O O . ARG A 1 84 ? 11.173 4.540 -1.280 1.00 93.44 84 ARG A O 1
ATOM 721 N N . THR A 1 85 ? 12.276 5.434 -3.025 1.00 93.06 85 THR A N 1
ATOM 722 C CA . THR A 1 85 ? 12.788 6.630 -2.340 1.00 93.06 85 THR A CA 1
ATOM 723 C C . THR A 1 85 ? 11.735 7.420 -1.535 1.00 93.06 85 THR A C 1
ATOM 725 O O . THR A 1 85 ? 12.079 7.876 -0.445 1.00 93.06 85 THR A O 1
ATOM 728 N N . PRO A 1 86 ? 10.461 7.591 -1.968 1.00 93.56 86 PRO A N 1
ATOM 729 C CA . PRO A 1 86 ? 9.460 8.287 -1.146 1.00 93.56 86 PRO A CA 1
ATOM 730 C C . PRO A 1 86 ? 9.055 7.528 0.128 1.00 93.56 86 PRO A C 1
ATOM 732 O O . PRO A 1 86 ? 8.643 8.139 1.113 1.00 93.56 86 PRO A O 1
ATOM 735 N N . TYR A 1 87 ? 9.144 6.198 0.114 1.00 94.19 87 TYR A N 1
ATOM 736 C CA . TYR A 1 87 ? 8.599 5.324 1.152 1.00 94.19 87 TYR A CA 1
ATOM 737 C C . TYR A 1 87 ? 9.661 5.024 2.207 1.00 94.19 87 TYR A C 1
ATOM 739 O O . TYR A 1 87 ? 10.209 3.921 2.282 1.00 94.19 87 TYR A O 1
ATOM 747 N N . THR A 1 88 ? 9.967 6.052 2.995 1.00 94.00 88 THR A N 1
ATOM 748 C CA . THR A 1 88 ? 10.975 6.012 4.060 1.00 94.00 88 THR A CA 1
ATOM 749 C C . THR A 1 88 ? 10.589 5.061 5.194 1.00 94.00 88 THR A C 1
ATOM 751 O O . THR A 1 88 ? 9.414 4.742 5.390 1.00 94.00 88 THR A O 1
ATOM 754 N N . ASP A 1 89 ? 11.565 4.660 6.010 1.00 93.00 89 ASP A N 1
ATOM 755 C CA . ASP A 1 89 ? 11.294 3.844 7.200 1.00 93.00 89 ASP A CA 1
ATOM 756 C C . ASP A 1 89 ? 10.323 4.542 8.161 1.00 93.00 89 ASP A C 1
ATOM 758 O O . ASP A 1 89 ? 9.444 3.896 8.722 1.00 93.00 89 ASP A O 1
ATOM 762 N N . VAL A 1 90 ? 10.408 5.872 8.282 1.00 94.75 90 VAL A N 1
ATOM 763 C CA . VAL A 1 90 ? 9.483 6.674 9.097 1.00 94.75 90 VAL A CA 1
ATOM 764 C C . VAL A 1 90 ? 8.055 6.585 8.556 1.00 94.75 90 VAL A C 1
ATOM 766 O O . VAL A 1 90 ? 7.111 6.464 9.336 1.00 94.75 90 VAL A O 1
ATOM 769 N N . PHE A 1 91 ? 7.873 6.616 7.232 1.00 95.62 91 PHE A N 1
ATOM 770 C CA . PHE A 1 91 ? 6.558 6.418 6.616 1.00 95.62 91 PHE A CA 1
ATOM 771 C C . PHE A 1 91 ? 6.015 5.021 6.936 1.00 95.62 91 PHE A C 1
ATOM 773 O O . PHE A 1 91 ? 4.904 4.893 7.452 1.00 95.62 91 PHE A O 1
ATOM 780 N N . LEU A 1 92 ? 6.822 3.982 6.697 1.00 95.00 92 LEU A N 1
ATOM 781 C CA . LEU A 1 92 ? 6.424 2.589 6.911 1.00 95.00 92 LEU A CA 1
ATOM 782 C C . LEU A 1 92 ? 6.097 2.306 8.381 1.00 95.00 92 LEU A C 1
ATOM 784 O O . LEU A 1 92 ? 5.111 1.636 8.673 1.00 95.00 92 LEU A O 1
ATOM 788 N N . GLN A 1 93 ? 6.893 2.831 9.313 1.00 95.25 93 GLN A N 1
ATOM 789 C CA . GLN A 1 93 ? 6.668 2.673 10.749 1.00 95.25 93 GLN A CA 1
ATOM 790 C C . GLN A 1 93 ? 5.384 3.369 11.199 1.00 95.25 93 GLN A C 1
ATOM 792 O O . GLN A 1 93 ? 4.569 2.736 11.866 1.00 95.25 93 GLN A O 1
ATOM 797 N N . ASN A 1 94 ? 5.157 4.627 10.796 1.00 96.81 94 ASN A N 1
ATOM 798 C CA . ASN A 1 94 ? 3.915 5.331 11.126 1.00 96.81 94 ASN A CA 1
ATOM 799 C C . ASN A 1 94 ? 2.692 4.598 10.565 1.00 96.81 94 ASN A C 1
ATOM 801 O O . ASN A 1 94 ? 1.698 4.452 11.277 1.00 96.81 94 ASN A O 1
ATOM 805 N N . PHE A 1 95 ? 2.773 4.099 9.327 1.00 97.12 95 PHE A N 1
ATOM 806 C CA . PHE A 1 95 ? 1.684 3.334 8.726 1.00 97.12 95 PHE A CA 1
ATOM 807 C C . PHE A 1 95 ? 1.429 2.044 9.505 1.00 97.12 95 PHE A C 1
ATOM 809 O O . PHE A 1 95 ? 0.302 1.793 9.917 1.00 97.12 95 PHE A O 1
ATOM 816 N N . ASN A 1 96 ? 2.474 1.253 9.762 1.00 96.25 96 ASN A N 1
ATOM 817 C CA . ASN A 1 96 ? 2.356 -0.017 10.476 1.00 96.25 96 ASN A CA 1
ATOM 818 C C . ASN A 1 96 ? 1.791 0.183 11.886 1.00 96.25 96 ASN A C 1
ATOM 820 O O . ASN A 1 96 ? 0.898 -0.553 12.294 1.00 96.25 96 ASN A O 1
ATOM 824 N N . MET A 1 97 ? 2.253 1.200 12.618 1.00 96.94 97 MET A N 1
ATOM 825 C CA . MET A 1 97 ? 1.682 1.542 13.920 1.00 96.94 97 MET A CA 1
ATOM 826 C C . MET A 1 97 ? 0.211 1.957 13.789 1.00 96.94 97 MET A C 1
ATOM 828 O O . MET A 1 97 ? -0.614 1.521 14.588 1.00 96.94 97 MET A O 1
ATOM 832 N N . GLY A 1 98 ? -0.137 2.766 12.784 1.00 97.56 98 GLY A N 1
ATOM 833 C CA . GLY A 1 98 ? -1.517 3.179 12.526 1.00 97.56 98 GLY A CA 1
ATOM 834 C C . GLY A 1 98 ? -2.432 1.992 12.232 1.00 97.56 98 GLY A C 1
ATOM 835 O O . GLY A 1 98 ? -3.487 1.867 12.848 1.00 97.56 98 GLY A O 1
ATOM 836 N N . TYR A 1 99 ? -1.989 1.082 11.364 1.00 96.69 99 TYR A N 1
ATOM 837 C CA . TYR A 1 99 ? -2.697 -0.148 11.021 1.00 96.69 99 TYR A CA 1
ATOM 838 C C . TYR A 1 99 ? -2.886 -1.067 12.234 1.00 96.69 99 TYR A C 1
ATOM 840 O O . TYR A 1 99 ? -3.981 -1.574 12.456 1.00 96.69 99 TYR A O 1
ATOM 848 N N . GLN A 1 100 ? -1.848 -1.262 13.053 1.00 95.94 100 GLN A N 1
ATOM 849 C CA . GLN A 1 100 ? -1.953 -2.094 14.255 1.00 95.94 100 GLN A CA 1
ATOM 850 C C . GLN A 1 100 ? -2.943 -1.501 15.264 1.00 95.94 100 GLN A C 1
ATOM 852 O O . GLN A 1 100 ? -3.791 -2.224 15.772 1.00 95.94 100 GLN A O 1
ATOM 857 N N . ASN A 1 101 ? -2.912 -0.184 15.498 1.00 97.25 101 ASN A N 1
ATOM 858 C CA . ASN A 1 101 ? -3.910 0.473 16.349 1.00 97.25 101 ASN A CA 1
ATOM 859 C C . ASN A 1 101 ? -5.327 0.328 15.775 1.00 97.25 101 ASN A C 1
ATOM 861 O O . ASN A 1 101 ? -6.264 0.062 16.520 1.00 97.25 101 ASN A O 1
ATOM 865 N N . TYR A 1 102 ? -5.486 0.446 14.453 1.00 96.69 102 TYR A N 1
ATOM 866 C CA . TYR A 1 102 ? -6.764 0.199 13.787 1.00 96.69 102 TYR A CA 1
ATOM 867 C C . TYR A 1 102 ? -7.256 -1.230 14.043 1.00 96.69 102 TYR A C 1
ATOM 869 O O . TYR A 1 102 ? -8.385 -1.401 14.496 1.00 96.69 102 TYR A O 1
ATOM 877 N N . ALA A 1 103 ? -6.409 -2.240 13.837 1.00 94.62 103 ALA A N 1
ATOM 878 C CA . ALA A 1 103 ? -6.750 -3.644 14.059 1.00 94.62 103 ALA A CA 1
ATOM 879 C C . ALA A 1 103 ? -7.106 -3.947 15.527 1.00 94.62 103 ALA A C 1
ATOM 881 O O . ALA A 1 103 ? -8.006 -4.734 15.784 1.00 94.62 103 ALA A O 1
ATOM 882 N N . GLN A 1 104 ? -6.457 -3.284 16.490 1.00 94.81 104 GLN A N 1
ATOM 883 C CA . GLN A 1 104 ? -6.729 -3.466 17.923 1.00 94.81 104 GLN A CA 1
ATOM 884 C C . GLN A 1 104 ? -7.917 -2.640 18.454 1.00 94.81 104 GLN A C 1
ATOM 886 O O . GLN A 1 104 ? -8.244 -2.738 19.632 1.00 94.81 104 GLN A O 1
ATOM 891 N N . GLY A 1 105 ? -8.569 -1.825 17.616 1.00 95.94 105 GLY A N 1
ATOM 892 C CA . GLY A 1 105 ? -9.710 -0.991 18.024 1.00 95.94 105 GLY A CA 1
ATOM 893 C C . GLY A 1 105 ? -9.340 0.386 18.591 1.00 95.94 105 GLY A C 1
ATOM 894 O O . GLY A 1 105 ? -10.223 1.186 18.893 1.00 95.94 105 GLY A O 1
ATOM 895 N N . GLU A 1 106 ? -8.053 0.732 18.633 1.00 96.69 106 GLU A N 1
ATOM 896 C CA . GLU A 1 106 ? -7.529 2.026 19.092 1.00 96.69 106 GLU A CA 1
ATOM 897 C C . GLU A 1 106 ? -7.633 3.105 17.995 1.00 96.69 106 GLU A C 1
ATOM 899 O O . GLU A 1 106 ? -6.650 3.708 17.550 1.00 96.69 106 GLU A O 1
ATOM 904 N N . TRP A 1 107 ? -8.855 3.354 17.512 1.00 97.38 107 TRP A N 1
ATOM 905 C CA . TRP A 1 107 ? -9.105 4.134 16.291 1.00 97.38 107 TRP A CA 1
ATOM 906 C C . TRP A 1 107 ? -8.702 5.609 16.388 1.00 97.38 107 TRP A C 1
ATOM 908 O O . TRP A 1 107 ? -8.341 6.213 15.379 1.00 97.38 107 TRP A O 1
ATOM 918 N N . GLN A 1 108 ? -8.685 6.196 17.587 1.00 97.06 108 GLN A N 1
ATOM 919 C CA . GLN A 1 108 ? -8.201 7.570 17.776 1.00 97.06 108 GLN A CA 1
ATOM 920 C C . GLN A 1 108 ? -6.686 7.675 17.567 1.00 97.06 108 GLN A C 1
ATOM 922 O O . GLN A 1 108 ? -6.205 8.596 16.901 1.00 97.06 108 GLN A O 1
ATOM 927 N N . VAL A 1 109 ? -5.927 6.703 18.080 1.00 97.44 109 VAL A N 1
ATOM 928 C CA . VAL A 1 109 ? -4.474 6.624 17.873 1.00 97.44 109 VAL A CA 1
ATOM 929 C C . VAL A 1 109 ? -4.180 6.301 16.409 1.00 97.44 109 VAL A C 1
ATOM 931 O O . VAL A 1 109 ? -3.355 6.971 15.781 1.00 97.44 109 VAL A O 1
ATOM 934 N N . ALA A 1 110 ? -4.914 5.337 15.842 1.00 97.88 110 ALA A N 1
ATOM 935 C CA . ALA A 1 110 ? -4.813 4.956 14.439 1.00 97.88 110 ALA A CA 1
ATOM 936 C C . ALA A 1 110 ? -5.028 6.156 13.510 1.00 97.88 110 ALA A C 1
ATOM 938 O O . ALA A 1 110 ? -4.192 6.427 12.650 1.00 97.88 110 ALA A O 1
ATOM 939 N N . ARG A 1 111 ? -6.098 6.930 13.730 1.00 97.94 111 ARG A N 1
ATOM 940 C CA . ARG A 1 111 ? -6.417 8.143 12.967 1.00 97.94 111 ARG A CA 1
ATOM 941 C C . ARG A 1 111 ? -5.241 9.114 12.920 1.00 97.94 111 ARG A C 1
ATOM 943 O O . ARG A 1 111 ? -4.895 9.585 11.841 1.00 97.94 111 ARG A O 1
ATOM 950 N N . ASN A 1 112 ? -4.615 9.404 14.060 1.00 97.88 112 ASN A N 1
ATOM 951 C CA . ASN A 1 112 ? -3.509 10.362 14.127 1.00 97.88 112 ASN A CA 1
ATOM 952 C C . ASN A 1 112 ? -2.293 9.902 13.312 1.00 97.88 112 ASN A C 1
ATOM 954 O O . ASN A 1 112 ? -1.669 10.706 12.623 1.00 97.88 112 ASN A O 1
ATOM 958 N N . LEU A 1 113 ? -1.956 8.613 13.376 1.00 98.19 113 LEU A N 1
ATOM 959 C CA . LEU A 1 113 ? -0.840 8.035 12.623 1.00 98.19 113 LEU A CA 1
ATOM 960 C C . LEU A 1 113 ? -1.148 7.956 11.123 1.00 98.19 113 LEU A C 1
ATOM 962 O O . LEU A 1 113 ? -0.321 8.336 10.294 1.00 98.19 113 LEU A O 1
ATOM 966 N N . LEU A 1 114 ? -2.363 7.536 10.770 1.00 97.75 114 LEU A N 1
ATOM 967 C CA . LEU A 1 114 ? -2.787 7.394 9.381 1.00 97.75 114 LEU A CA 1
ATOM 968 C C . LEU A 1 114 ? -2.929 8.758 8.692 1.00 97.75 114 LEU A C 1
ATOM 970 O O . LEU A 1 114 ? -2.461 8.900 7.565 1.00 97.75 114 LEU A O 1
ATOM 974 N N . LEU A 1 115 ? -3.440 9.790 9.377 1.00 97.44 115 LEU A N 1
ATOM 975 C CA . LEU A 1 115 ? -3.459 11.167 8.860 1.00 97.44 115 LEU A CA 1
ATOM 976 C C . LEU A 1 115 ? -2.054 11.701 8.570 1.00 97.44 115 LEU A C 1
ATOM 978 O O . LEU A 1 115 ? -1.871 12.383 7.565 1.00 97.44 115 LEU A O 1
ATOM 982 N N . LYS A 1 116 ? -1.057 11.371 9.406 1.00 97.00 116 LYS A N 1
ATOM 983 C CA . LYS A 1 116 ? 0.343 11.721 9.122 1.00 97.00 116 LYS A CA 1
ATOM 984 C C . LYS A 1 116 ? 0.804 11.046 7.836 1.00 97.00 116 LYS A C 1
ATOM 986 O O . LYS A 1 116 ? 1.232 11.722 6.912 1.00 97.00 116 LYS A O 1
ATOM 991 N N . THR A 1 117 ? 0.670 9.724 7.736 1.00 96.62 117 THR A N 1
ATOM 992 C CA . THR A 1 117 ? 1.122 9.000 6.533 1.00 96.62 117 THR A CA 1
ATOM 993 C C . THR A 1 117 ? 0.396 9.419 5.256 1.00 96.62 117 THR A C 1
ATOM 995 O O . THR A 1 117 ? 1.010 9.433 4.194 1.00 96.62 117 THR A O 1
ATOM 998 N N . HIS A 1 118 ? -0.866 9.844 5.360 1.00 95.12 118 HIS A N 1
ATOM 999 C CA . HIS A 1 118 ? -1.660 10.342 4.241 1.00 95.12 118 HIS A CA 1
ATOM 1000 C C . HIS A 1 118 ? -1.048 11.581 3.565 1.00 95.12 118 HIS A C 1
ATOM 1002 O O . HIS A 1 118 ? -1.274 11.786 2.375 1.00 95.12 118 HIS A O 1
ATOM 1008 N N . THR A 1 119 ? -0.258 12.380 4.295 1.00 94.31 119 THR A N 1
ATOM 1009 C CA . THR A 1 119 ? 0.369 13.621 3.802 1.00 94.31 119 THR A CA 1
ATOM 1010 C C . THR A 1 119 ? 1.896 13.553 3.693 1.00 94.31 119 THR A C 1
ATOM 1012 O O . THR A 1 119 ? 2.520 14.514 3.254 1.00 94.31 119 THR A O 1
ATOM 1015 N N . MET A 1 120 ? 2.521 12.432 4.073 1.00 94.69 120 MET A N 1
ATOM 1016 C CA . MET A 1 120 ? 3.982 12.253 4.010 1.00 94.69 120 MET A CA 1
ATOM 1017 C C . MET A 1 120 ? 4.523 12.059 2.589 1.00 94.69 120 MET A C 1
ATOM 1019 O O . MET A 1 120 ? 5.723 12.207 2.358 1.00 94.69 120 MET A O 1
ATOM 1023 N N . LEU A 1 121 ? 3.658 11.686 1.651 1.00 93.56 121 LEU A N 1
ATOM 1024 C CA . LEU A 1 121 ? 3.995 11.447 0.254 1.00 93.56 121 LEU A CA 1
ATOM 1025 C C . LEU A 1 121 ? 3.549 12.639 -0.607 1.00 93.56 121 LEU A C 1
ATOM 1027 O O . LEU A 1 121 ? 2.721 13.447 -0.191 1.00 93.56 121 LEU A O 1
ATOM 1031 N N . ARG A 1 122 ? 4.086 12.752 -1.830 1.00 89.31 122 ARG A N 1
ATOM 1032 C CA . ARG A 1 122 ? 3.650 13.788 -2.792 1.00 89.31 122 ARG A CA 1
ATOM 1033 C C . ARG A 1 122 ? 2.177 13.640 -3.172 1.00 89.31 122 ARG A C 1
ATOM 1035 O O . ARG A 1 122 ? 1.494 14.634 -3.389 1.00 89.31 122 ARG A O 1
ATOM 1042 N N . GLU A 1 123 ? 1.721 12.397 -3.271 1.00 89.19 123 GLU A N 1
ATOM 1043 C CA . GLU A 1 123 ? 0.329 12.034 -3.513 1.00 89.19 123 GLU A CA 1
ATOM 1044 C C . GLU A 1 123 ? -0.244 11.386 -2.258 1.00 89.19 123 GLU A C 1
ATOM 1046 O O . GLU A 1 123 ? 0.491 10.829 -1.447 1.00 89.19 123 GLU A O 1
ATOM 1051 N N . LYS A 1 124 ? -1.563 11.447 -2.098 1.00 92.31 124 LYS A N 1
ATOM 1052 C CA . LYS A 1 124 ? -2.246 10.834 -0.960 1.00 92.31 124 LYS A CA 1
ATOM 1053 C C . LYS A 1 124 ? -1.972 9.331 -0.891 1.00 92.31 124 LYS A C 1
ATOM 1055 O O . LYS A 1 124 ? -2.143 8.627 -1.885 1.00 92.31 124 LYS A O 1
ATOM 1060 N N . ASP A 1 125 ? -1.613 8.829 0.293 1.00 94.88 125 ASP A N 1
ATOM 1061 C CA . ASP A 1 125 ? -1.492 7.381 0.492 1.00 94.88 125 ASP A CA 1
ATOM 1062 C C . ASP A 1 125 ? -2.874 6.716 0.470 1.00 94.88 125 ASP A C 1
ATOM 1064 O O . ASP A 1 125 ? -3.714 6.977 1.339 1.00 94.88 125 ASP A O 1
ATOM 1068 N N . GLY A 1 126 ? -3.086 5.850 -0.522 1.00 93.50 126 GLY A N 1
ATOM 1069 C CA . GLY A 1 126 ? -4.358 5.175 -0.768 1.00 93.50 126 GLY A CA 1
ATOM 1070 C C . GLY A 1 126 ? -4.821 4.298 0.401 1.00 93.50 126 GLY A C 1
ATOM 1071 O O . GLY A 1 126 ? -5.950 4.476 0.855 1.00 93.50 126 GLY A O 1
ATOM 1072 N N . PRO A 1 127 ? -3.995 3.379 0.936 1.00 95.12 127 PRO A N 1
ATOM 1073 C CA . PRO A 1 127 ? -4.412 2.555 2.070 1.00 95.12 127 PRO A CA 1
ATOM 1074 C C . PRO A 1 127 ? -4.667 3.353 3.351 1.00 95.12 127 PRO A C 1
ATOM 1076 O O . PRO A 1 127 ? -5.646 3.065 4.040 1.00 95.12 127 PRO A O 1
ATOM 1079 N N . SER A 1 128 ? -3.888 4.400 3.648 1.00 96.81 128 SER A N 1
ATOM 1080 C CA . SER A 1 128 ? -4.233 5.304 4.753 1.00 96.81 128 SER A CA 1
ATOM 1081 C C . SER A 1 128 ? -5.569 6.004 4.528 1.00 96.81 128 SER A C 1
ATOM 1083 O O . SER A 1 128 ? -6.378 6.077 5.451 1.00 96.81 128 SER A O 1
ATOM 1085 N N . GLU A 1 129 ? -5.844 6.479 3.310 1.00 96.62 129 GLU A N 1
ATOM 1086 C CA . GLU A 1 129 ? -7.129 7.102 2.969 1.00 96.62 129 GLU A CA 1
ATOM 1087 C C . GLU A 1 129 ? -8.297 6.117 3.098 1.00 96.62 129 GLU A C 1
ATOM 1089 O O . GLU A 1 129 ? -9.342 6.473 3.641 1.00 96.62 129 GLU A O 1
ATOM 1094 N N . ALA A 1 130 ? -8.123 4.869 2.658 1.00 95.69 130 ALA A N 1
ATOM 1095 C CA . ALA A 1 130 ? -9.141 3.829 2.762 1.00 95.69 130 ALA A CA 1
ATOM 1096 C C . ALA A 1 130 ? -9.525 3.551 4.225 1.00 95.69 130 ALA A C 1
ATOM 1098 O O . ALA A 1 130 ? -10.712 3.569 4.560 1.00 95.69 130 ALA A O 1
ATOM 1099 N N . LEU A 1 131 ? -8.532 3.377 5.105 1.00 96.12 131 LEU A N 1
ATOM 1100 C CA . LEU A 1 131 ? -8.761 3.166 6.537 1.00 96.12 131 LEU A CA 1
ATOM 1101 C C . LEU A 1 131 ? -9.396 4.387 7.201 1.00 96.12 131 LEU A C 1
ATOM 1103 O O . LEU A 1 131 ? -10.346 4.245 7.967 1.00 96.12 131 LEU A O 1
ATOM 1107 N N . LEU A 1 132 ? -8.918 5.595 6.889 1.00 97.62 132 LEU A N 1
ATOM 1108 C CA . LEU A 1 132 ? -9.494 6.831 7.423 1.00 97.62 132 LEU A CA 1
ATOM 1109 C C . LEU A 1 132 ? -10.965 6.981 7.030 1.00 97.62 132 LEU A C 1
ATOM 1111 O O . LEU A 1 132 ? -11.786 7.280 7.892 1.00 97.62 132 LEU A O 1
ATOM 1115 N N . ARG A 1 133 ? -11.312 6.722 5.763 1.00 97.19 133 ARG A N 1
ATOM 1116 C CA . ARG A 1 133 ? -12.700 6.783 5.282 1.00 97.19 133 ARG A CA 1
ATOM 1117 C C . ARG A 1 133 ? -13.595 5.768 5.983 1.00 97.19 133 ARG A C 1
ATOM 1119 O O . ARG A 1 133 ? -14.710 6.118 6.363 1.00 97.19 133 ARG A O 1
ATOM 1126 N N . PHE A 1 134 ? -13.109 4.539 6.158 1.00 95.81 134 PHE A N 1
ATOM 1127 C CA . PHE A 1 134 ? -13.847 3.493 6.862 1.00 95.81 134 PHE A CA 1
ATOM 1128 C C . PHE A 1 134 ? -14.063 3.848 8.337 1.00 95.81 134 PHE A C 1
ATOM 1130 O O . PHE A 1 134 ? -15.181 3.748 8.836 1.00 95.81 134 PHE A O 1
ATOM 1137 N N . MET A 1 135 ? -13.023 4.329 9.027 1.00 96.75 135 MET A N 1
ATOM 1138 C CA . MET A 1 135 ? -13.141 4.744 10.425 1.00 96.75 135 MET A CA 1
ATOM 1139 C C . MET A 1 135 ? -14.044 5.971 10.604 1.00 96.75 135 MET A C 1
ATOM 1141 O O . MET A 1 135 ? -14.726 6.093 11.621 1.00 96.75 135 MET A O 1
ATOM 1145 N N . GLU A 1 136 ? -14.055 6.895 9.642 1.00 97.56 136 GLU A N 1
ATOM 1146 C CA . GLU A 1 136 ? -14.855 8.118 9.705 1.00 97.56 136 GLU A CA 1
ATOM 1147 C C . GLU A 1 136 ? -16.352 7.839 9.535 1.00 97.56 136 GLU A C 1
ATOM 1149 O O . GLU A 1 136 ? -17.162 8.304 10.341 1.00 97.56 136 GLU A O 1
ATOM 1154 N N . LYS A 1 137 ? -16.739 7.086 8.497 1.00 95.56 137 LYS A N 1
ATOM 1155 C CA . LYS A 1 137 ? -18.146 6.816 8.177 1.00 95.56 137 LYS A CA 1
ATOM 1156 C C . LYS A 1 137 ? -18.399 5.309 8.111 1.00 95.56 137 LYS A C 1
ATOM 1158 O O . LYS A 1 137 ? -17.794 4.650 7.268 1.00 95.56 137 LYS A O 1
ATOM 1163 N N . PRO A 1 138 ? -19.341 4.769 8.910 1.00 94.81 138 PRO A N 1
ATOM 1164 C CA . PRO A 1 138 ? -20.319 5.460 9.776 1.00 94.81 138 PRO A CA 1
ATOM 1165 C C . PRO A 1 138 ? -19.851 5.767 11.214 1.00 94.81 138 PRO A C 1
ATOM 1167 O O . PRO A 1 138 ? -20.604 6.345 11.993 1.00 94.81 138 PRO A O 1
ATOM 1170 N N . TYR A 1 139 ? -18.643 5.366 11.591 1.00 95.75 139 TYR A N 1
ATOM 1171 C CA . TYR A 1 139 ? -18.279 5.145 12.993 1.00 95.75 139 TYR A CA 1
ATOM 1172 C C . TYR A 1 139 ? -17.701 6.354 13.749 1.00 95.75 139 TYR A C 1
ATOM 1174 O O . TYR A 1 139 ? -17.476 6.267 14.955 1.00 95.75 139 TYR A O 1
ATOM 1182 N N . GLN A 1 140 ? -17.431 7.478 13.078 1.00 96.62 140 GLN A N 1
ATOM 1183 C CA . GLN A 1 140 ? -16.878 8.698 13.691 1.00 96.62 140 GLN A CA 1
ATOM 1184 C C . GLN A 1 140 ? -15.596 8.445 14.513 1.00 96.62 140 GLN A C 1
ATOM 1186 O O . GLN A 1 140 ? -15.394 9.024 15.582 1.00 96.62 140 GLN A O 1
ATOM 1191 N N . PHE A 1 141 ? -14.721 7.567 14.014 1.00 96.44 141 PHE A N 1
ATOM 1192 C CA . PHE A 1 141 ? -13.467 7.154 14.654 1.00 96.44 141 PHE A CA 1
ATOM 1193 C C . PHE A 1 141 ? -13.641 6.471 16.022 1.00 96.44 141 PHE A C 1
ATOM 1195 O O . PHE A 1 141 ? -12.753 6.538 16.876 1.00 96.44 141 PHE A O 1
ATOM 1202 N N . LYS A 1 142 ? -14.776 5.802 16.239 1.00 96.56 142 LYS A N 1
ATOM 1203 C CA . LYS A 1 142 ? -15.011 4.921 17.387 1.00 96.56 142 LYS A CA 1
ATOM 1204 C C . LYS A 1 142 ? -15.192 3.494 16.889 1.00 96.56 142 LYS A C 1
ATOM 1206 O O . LYS A 1 142 ? -16.120 3.236 16.132 1.00 96.56 142 LYS A O 1
ATOM 1211 N N . ALA A 1 143 ? -14.309 2.587 17.297 1.00 95.50 143 ALA A N 1
ATOM 1212 C CA . ALA A 1 143 ? -14.406 1.194 16.880 1.00 95.50 143 ALA A CA 1
ATOM 1213 C C . ALA A 1 143 ? -15.765 0.599 17.309 1.00 95.50 143 ALA A C 1
ATOM 1215 O O . ALA A 1 143 ? -16.212 0.870 18.430 1.00 95.50 143 ALA A O 1
ATOM 1216 N N . PRO A 1 144 ? -16.442 -0.170 16.438 1.00 94.81 144 PRO A N 1
ATOM 1217 C CA . PRO A 1 144 ? -17.694 -0.823 16.791 1.00 94.81 144 PRO A CA 1
ATOM 1218 C C . PRO A 1 144 ? -17.474 -1.903 17.854 1.00 94.81 144 PRO A C 1
ATOM 1220 O O . PRO A 1 144 ? -16.368 -2.416 18.041 1.00 94.81 144 PRO A O 1
ATOM 1223 N N . GLU A 1 145 ? -18.550 -2.273 18.542 1.00 92.12 145 GLU A N 1
ATOM 1224 C CA . GLU A 1 145 ? -18.504 -3.343 19.532 1.00 92.12 145 GLU A CA 1
ATOM 1225 C C . GLU A 1 145 ? -18.062 -4.664 18.882 1.00 92.12 145 GLU A C 1
ATOM 1227 O O . GLU A 1 145 ? -18.571 -5.062 17.835 1.00 92.12 145 GLU A O 1
ATOM 1232 N N . GLY A 1 146 ? -17.075 -5.328 19.490 1.00 89.25 146 GLY A N 1
ATOM 1233 C CA . GLY A 1 146 ? -16.528 -6.593 18.991 1.00 89.25 146 GLY A CA 1
ATOM 1234 C C . GLY A 1 146 ? -15.436 -6.475 17.920 1.00 89.25 146 GLY A C 1
ATOM 1235 O O . GLY A 1 146 ? -15.009 -7.505 17.407 1.00 89.25 146 GLY A O 1
ATOM 1236 N N . TRP A 1 147 ? -14.958 -5.269 17.596 1.00 91.25 147 TRP A N 1
ATOM 1237 C CA . TRP A 1 147 ? -13.870 -5.061 16.632 1.00 91.25 147 TRP A CA 1
ATOM 1238 C C . TRP A 1 147 ? -12.551 -5.739 17.054 1.00 91.25 147 TRP A C 1
ATOM 1240 O O . TRP A 1 147 ? -11.972 -5.332 18.065 1.00 91.25 147 TRP A O 1
ATOM 1250 N N . ARG A 1 148 ? -12.088 -6.747 16.291 1.00 69.38 148 ARG A N 1
ATOM 1251 C CA . ARG A 1 148 ? -10.802 -7.467 16.436 1.00 69.38 148 ARG A CA 1
ATOM 1252 C C . ARG A 1 148 ? -10.369 -8.146 15.135 1.00 69.38 148 ARG A C 1
ATOM 1254 O O . ARG A 1 148 ? -11.271 -8.529 14.358 1.00 69.38 148 ARG A O 1
#

Sequence (148 aa):
MSCKMRLIDKVTIKGSLVPLELYCLDLDFKRLQVEDRPELPITWNSRYRFKSRHAMEMRKNHLWNDEFSKAHILKKDPHFQEMRTPYTDVFLQNFNMGYQNYAQGEWQVARNLLLKTHTMLREKDGPSEALLRFMEKPYQFKAPEGWR

Radius of gyration: 21.17 Å; chains: 1; bounding box: 40×36×59 Å

pLDDT: mean 89.83, std 9.34, range [35.69, 98.19]

Organism: NCBI:txid878477

Secondary structure (DSSP, 8-state):
--TT-EEEEEEPPTT-SSPEE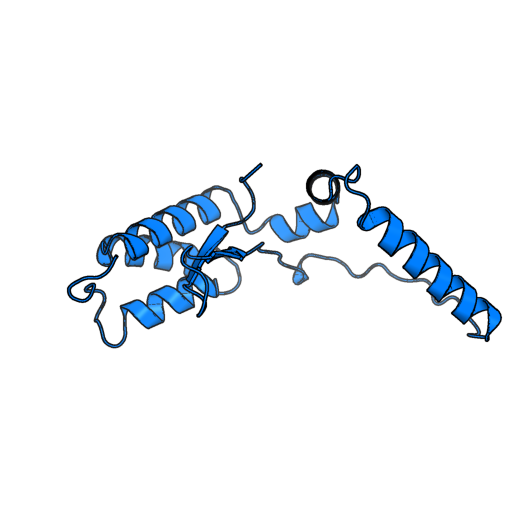EEE----GGGSPPP----------HHHHHHHHHHHHHHHHHHTSTT--HHHHHHH-HHHHHHHTTS-HHHHHHHHHHHHHHHTT-HHHHHHHHHHHHHSSSS--HHHHHHHHHHHTTTTT-PPTT--